Protein AF-A0AAJ2BTF3-F1 (afdb_monomer)

Secondary structure (DSSP, 8-state):
-PPPPHHHHHHHHHHHHHHHHHHHHTTGGG-HHHHHHHHHHHHHHHTTSS-HHHHHHHHHHHHHHHHHHHHHHHHHHHTT---HHHHHHHHHHHHHHHHHHHHHHHHHHHHHHHHHHHHHHT--

Structure (mmCIF, N/CA/C/O backbone):
data_AF-A0AAJ2BTF3-F1
#
_entry.id   AF-A0AAJ2BTF3-F1
#
loop_
_atom_site.group_PDB
_atom_site.id
_atom_site.type_symbol
_atom_site.label_atom_id
_atom_site.label_alt_id
_atom_site.label_comp_id
_atom_site.label_asym_id
_atom_site.label_entity_id
_atom_site.label_seq_id
_atom_site.pdbx_PDB_ins_code
_atom_site.Cartn_x
_atom_site.Cartn_y
_atom_site.Cartn_z
_atom_site.occupancy
_atom_site.B_iso_or_equiv
_atom_site.auth_seq_id
_atom_site.auth_comp_id
_atom_site.auth_asym_id
_atom_site.auth_atom_id
_atom_site.pdbx_PDB_model_num
ATOM 1 N N . MET A 1 1 ? 2.284 14.226 -32.252 1.00 40.78 1 MET A N 1
ATOM 2 C CA . MET A 1 1 ? 2.764 13.501 -31.057 1.00 40.78 1 MET A CA 1
ATOM 3 C C . MET A 1 1 ? 4.120 12.913 -31.398 1.00 40.78 1 MET A C 1
ATOM 5 O O . MET A 1 1 ? 4.185 11.993 -32.201 1.00 40.78 1 MET A O 1
ATOM 9 N N . THR A 1 2 ? 5.200 13.520 -30.914 1.00 47.69 2 THR A N 1
ATOM 10 C CA . THR A 1 2 ? 6.572 13.047 -31.140 1.00 47.69 2 THR A CA 1
ATOM 11 C C . THR A 1 2 ? 6.748 11.700 -30.449 1.00 47.69 2 THR A C 1
ATOM 13 O O . THR A 1 2 ? 6.590 11.588 -29.235 1.00 47.69 2 THR A O 1
ATOM 16 N N . ALA A 1 3 ? 6.999 10.659 -31.240 1.00 62.47 3 ALA A N 1
ATOM 17 C CA . ALA A 1 3 ? 7.277 9.330 -30.729 1.00 62.47 3 ALA A CA 1
ATOM 18 C C . ALA A 1 3 ? 8.565 9.383 -29.898 1.00 62.47 3 ALA A C 1
ATOM 20 O O . ALA A 1 3 ? 9.624 9.705 -30.430 1.00 62.47 3 ALA A O 1
ATOM 21 N N . ILE A 1 4 ? 8.461 9.089 -28.598 1.00 69.19 4 ILE A N 1
ATOM 22 C CA . ILE A 1 4 ? 9.620 8.876 -27.723 1.00 69.19 4 ILE A CA 1
ATOM 23 C C . ILE A 1 4 ? 10.573 7.892 -28.409 1.00 69.19 4 ILE A C 1
ATOM 25 O O . ILE A 1 4 ? 10.157 6.800 -28.819 1.00 69.19 4 ILE A O 1
ATOM 29 N N . THR A 1 5 ? 11.845 8.268 -28.518 1.00 78.06 5 THR A N 1
ATOM 30 C CA . THR A 1 5 ? 12.876 7.401 -29.094 1.00 78.06 5 THR A CA 1
ATOM 31 C C . THR A 1 5 ? 13.137 6.194 -28.186 1.00 78.06 5 THR A C 1
ATOM 33 O O . THR A 1 5 ? 12.882 6.224 -26.978 1.00 78.06 5 THR A O 1
ATOM 36 N N . ALA A 1 6 ? 13.654 5.094 -28.742 1.00 76.38 6 ALA A N 1
ATOM 37 C CA . ALA A 1 6 ? 13.928 3.878 -27.965 1.00 76.38 6 ALA A CA 1
ATOM 38 C C . ALA A 1 6 ? 14.912 4.114 -26.796 1.00 76.38 6 ALA A C 1
ATOM 40 O O . ALA A 1 6 ? 14.804 3.462 -25.753 1.00 76.38 6 ALA A O 1
ATOM 41 N N . ASP A 1 7 ? 15.840 5.064 -26.944 1.00 79.62 7 ASP A N 1
ATOM 42 C CA . ASP A 1 7 ? 16.804 5.435 -25.903 1.00 79.62 7 ASP A CA 1
ATOM 43 C C . ASP A 1 7 ? 16.188 6.302 -24.806 1.00 79.62 7 ASP A C 1
ATOM 45 O O . ASP A 1 7 ? 16.431 6.058 -23.622 1.00 79.62 7 ASP A O 1
ATOM 49 N N . GLU A 1 8 ? 15.336 7.263 -25.164 1.00 82.31 8 GLU A N 1
ATOM 50 C CA . GLU A 1 8 ? 14.563 8.033 -24.184 1.00 82.31 8 GLU A CA 1
ATOM 51 C C . GLU A 1 8 ? 13.626 7.127 -23.389 1.00 82.31 8 GLU A C 1
ATOM 53 O O . GLU A 1 8 ? 13.543 7.257 -22.169 1.00 82.31 8 GLU A O 1
ATOM 58 N N . ARG A 1 9 ? 12.990 6.147 -24.044 1.00 79.62 9 ARG A N 1
ATOM 59 C CA . ARG A 1 9 ? 12.151 5.154 -23.365 1.00 79.62 9 ARG A CA 1
ATOM 60 C C . ARG A 1 9 ? 12.949 4.340 -22.358 1.00 79.62 9 ARG A C 1
ATOM 62 O O . ARG A 1 9 ? 12.499 4.174 -21.229 1.00 79.62 9 ARG A O 1
ATOM 69 N N . ARG A 1 10 ? 14.131 3.847 -22.741 1.00 79.12 10 ARG A N 1
ATOM 70 C CA . ARG A 1 10 ? 15.007 3.089 -21.834 1.00 79.12 10 ARG A CA 1
ATOM 71 C C . ARG 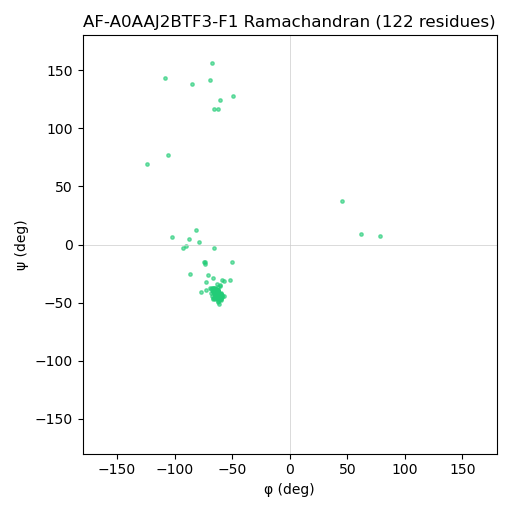A 1 10 ? 15.456 3.929 -20.642 1.00 79.12 10 ARG A C 1
ATOM 73 O O . ARG A 1 10 ? 15.378 3.446 -19.515 1.00 79.12 10 ARG A O 1
ATOM 80 N N . LYS A 1 11 ? 15.867 5.182 -20.869 1.00 83.81 11 LYS A N 1
ATOM 81 C CA . LYS A 1 11 ? 16.232 6.116 -19.791 1.00 83.81 11 LYS A CA 1
ATOM 82 C C . LYS A 1 11 ? 15.057 6.367 -18.847 1.00 83.81 11 LYS A C 1
ATOM 84 O O . LYS A 1 11 ? 15.221 6.271 -17.636 1.00 83.81 11 LYS A O 1
ATOM 89 N N . ARG A 1 12 ? 13.865 6.615 -19.396 1.00 84.25 12 ARG A N 1
ATOM 90 C CA . ARG A 1 12 ? 12.642 6.839 -18.618 1.00 84.25 12 ARG A CA 1
ATOM 91 C C . ARG A 1 12 ? 12.254 5.605 -17.801 1.00 84.25 12 ARG A C 1
ATOM 93 O O . ARG A 1 12 ? 11.972 5.725 -16.618 1.00 84.25 12 ARG A O 1
ATOM 100 N N . LEU A 1 13 ? 12.320 4.415 -18.398 1.00 82.75 13 LEU A N 1
ATOM 101 C CA . LEU A 1 13 ? 12.036 3.149 -17.720 1.00 82.75 13 LEU A CA 1
ATOM 102 C C . LEU A 1 13 ? 12.997 2.904 -16.546 1.00 82.75 13 LEU A C 1
ATOM 104 O O . LEU A 1 13 ? 12.567 2.480 -15.476 1.00 82.75 13 LEU A O 1
ATOM 108 N N . ALA A 1 1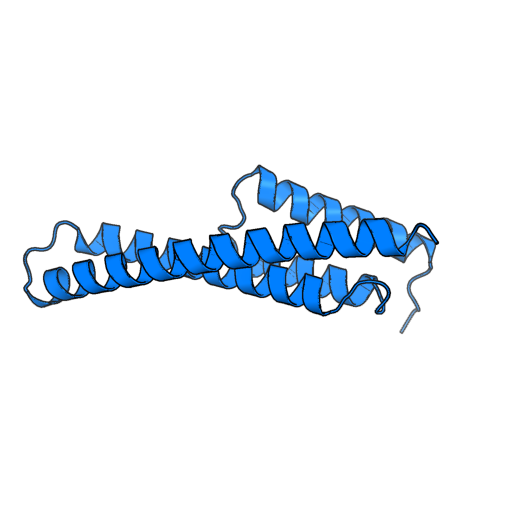4 ? 14.293 3.171 -16.737 1.00 82.94 14 ALA A N 1
ATOM 109 C CA . ALA A 1 14 ? 15.294 3.050 -15.680 1.00 82.94 14 ALA A CA 1
ATOM 110 C C . AL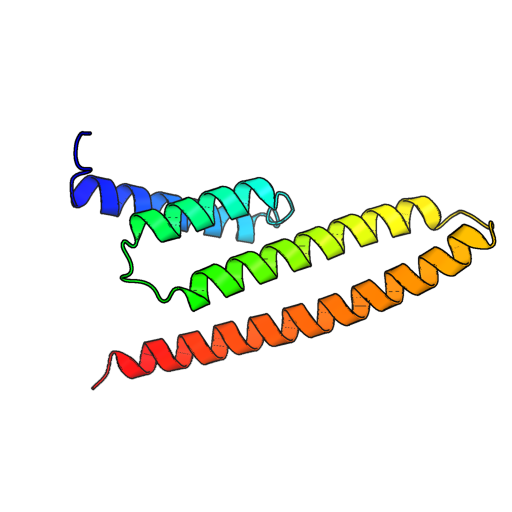A A 1 14 ? 15.031 4.036 -14.532 1.00 82.94 14 ALA A C 1
ATOM 112 O O . ALA A 1 14 ? 15.092 3.637 -13.370 1.00 82.94 14 ALA A O 1
ATOM 113 N N . GLN A 1 15 ? 14.664 5.280 -14.858 1.00 85.06 15 GLN A N 1
ATOM 114 C CA . GLN A 1 15 ? 14.306 6.290 -13.864 1.00 85.06 15 GLN A CA 1
ATOM 115 C C . GLN A 1 15 ? 13.086 5.861 -13.042 1.00 85.06 15 GLN A C 1
ATOM 117 O O . GLN A 1 15 ? 13.172 5.790 -11.822 1.00 85.06 15 GLN A O 1
ATOM 122 N N . VAL A 1 16 ? 11.994 5.460 -13.699 1.00 85.25 16 VAL A N 1
ATOM 123 C CA . VAL A 1 16 ? 10.761 5.028 -13.019 1.00 85.25 16 VAL A CA 1
ATOM 124 C C . VAL A 1 16 ? 11.014 3.818 -12.113 1.00 85.25 16 VAL A C 1
ATOM 126 O O . VAL A 1 16 ? 10.541 3.776 -10.980 1.00 85.25 16 VAL A O 1
ATOM 129 N N . ARG A 1 17 ? 11.813 2.840 -12.560 1.00 80.12 17 ARG A N 1
ATOM 130 C CA . ARG A 1 17 ? 12.218 1.699 -11.716 1.00 80.12 17 ARG A CA 1
ATOM 131 C C . ARG A 1 17 ? 13.033 2.132 -10.495 1.00 80.12 17 ARG A C 1
ATOM 133 O O . ARG A 1 17 ? 12.841 1.571 -9.412 1.00 80.12 17 ARG A O 1
ATOM 140 N N . SER A 1 18 ? 13.928 3.105 -10.660 1.00 83.06 18 SER A N 1
ATOM 141 C CA . SER A 1 18 ? 14.706 3.674 -9.556 1.00 83.06 18 SER A CA 1
ATOM 142 C C . SER A 1 18 ? 13.805 4.403 -8.565 1.00 83.06 18 SER A C 1
ATOM 144 O O . SER A 1 18 ? 13.938 4.192 -7.364 1.00 83.06 18 SER A O 1
ATOM 146 N N . ASP A 1 19 ? 12.849 5.194 -9.051 1.00 82.19 19 ASP A N 1
ATOM 147 C CA . ASP A 1 19 ? 11.932 5.969 -8.213 1.00 82.19 19 ASP A CA 1
ATOM 148 C C . ASP A 1 19 ? 11.006 5.051 -7.405 1.00 82.19 19 ASP A C 1
ATOM 150 O O . ASP A 1 19 ? 10.802 5.267 -6.211 1.00 82.19 19 ASP A O 1
ATOM 154 N N . ILE A 1 20 ? 10.517 3.966 -8.018 1.00 77.38 20 ILE A N 1
ATOM 155 C CA . ILE A 1 20 ? 9.755 2.916 -7.324 1.00 77.38 20 ILE A CA 1
ATOM 156 C C . ILE A 1 20 ? 10.619 2.248 -6.247 1.00 77.38 20 ILE A C 1
ATOM 158 O O . ILE A 1 20 ? 10.172 2.079 -5.114 1.00 77.38 20 ILE A O 1
ATOM 162 N N . SER A 1 21 ? 11.871 1.905 -6.565 1.00 74.06 21 SER A N 1
ATOM 163 C CA . SER A 1 21 ? 12.794 1.292 -5.599 1.00 74.06 21 SER A CA 1
ATOM 164 C C . SER A 1 21 ? 13.113 2.232 -4.434 1.00 74.06 21 SER A C 1
ATOM 166 O O . SER A 1 21 ? 13.123 1.795 -3.286 1.00 74.06 21 SER A O 1
ATOM 168 N N . ALA A 1 22 ? 13.297 3.526 -4.702 1.00 79.56 22 ALA A N 1
ATOM 169 C CA . ALA A 1 22 ? 13.514 4.549 -3.685 1.00 79.56 22 ALA A CA 1
ATOM 170 C C . ALA A 1 22 ? 12.273 4.757 -2.799 1.00 79.56 22 ALA A C 1
ATOM 172 O O . ALA A 1 22 ? 12.402 4.889 -1.582 1.00 79.56 22 ALA A O 1
ATOM 173 N N . LEU A 1 23 ? 11.067 4.731 -3.375 1.00 73.56 23 LEU A N 1
ATOM 174 C CA . LEU A 1 23 ? 9.806 4.775 -2.624 1.00 73.56 23 LEU A CA 1
ATOM 175 C C . LEU A 1 23 ? 9.644 3.572 -1.695 1.00 73.56 23 LEU A C 1
ATOM 177 O O . LEU A 1 23 ? 9.239 3.745 -0.546 1.00 73.56 23 LEU A O 1
ATOM 181 N N . MET A 1 24 ? 9.988 2.371 -2.167 1.00 67.62 24 MET A N 1
ATOM 182 C CA . MET A 1 24 ? 9.984 1.163 -1.339 1.00 67.62 24 MET A CA 1
ATOM 183 C C . MET A 1 24 ? 11.035 1.241 -0.225 1.00 67.62 24 MET A C 1
ATOM 185 O O . MET A 1 24 ? 10.716 0.967 0.929 1.00 67.62 24 MET A O 1
ATOM 189 N N . ALA A 1 25 ? 12.262 1.662 -0.548 1.00 68.19 25 ALA A N 1
ATOM 190 C CA . ALA A 1 25 ? 13.373 1.747 0.401 1.00 68.19 25 ALA A CA 1
ATOM 191 C C . ALA A 1 25 ? 13.140 2.784 1.510 1.00 68.19 25 ALA A C 1
ATOM 193 O O . ALA A 1 25 ? 13.478 2.539 2.663 1.00 68.19 25 ALA A O 1
ATOM 194 N N . ASN A 1 26 ? 12.514 3.917 1.186 1.00 63.62 26 ASN A N 1
ATOM 195 C CA . ASN A 1 26 ? 12.204 4.964 2.161 1.00 63.62 26 ASN A CA 1
ATOM 196 C C . ASN A 1 26 ? 10.969 4.650 3.024 1.00 63.62 26 ASN A C 1
ATOM 198 O O . ASN A 1 26 ? 10.526 5.510 3.782 1.00 63.62 26 ASN A O 1
ATOM 202 N N . GLY A 1 27 ? 10.338 3.478 2.860 1.00 55.78 27 GLY A N 1
ATOM 203 C CA . GLY A 1 27 ? 9.030 3.187 3.462 1.00 55.78 27 GLY A CA 1
ATOM 204 C C . GLY A 1 27 ? 7.917 4.126 2.967 1.00 55.78 27 GLY A C 1
ATOM 205 O O . GLY A 1 27 ? 6.794 4.105 3.468 1.00 55.78 27 GLY A O 1
ATOM 206 N N . ALA A 1 28 ? 8.215 4.940 1.952 1.00 53.03 28 ALA A N 1
ATOM 207 C CA . ALA A 1 28 ? 7.363 5.984 1.403 1.00 53.03 28 ALA A CA 1
ATOM 208 C C . ALA A 1 28 ? 6.309 5.439 0.422 1.00 53.03 28 ALA A C 1
ATOM 210 O O . ALA A 1 28 ? 5.571 6.216 -0.1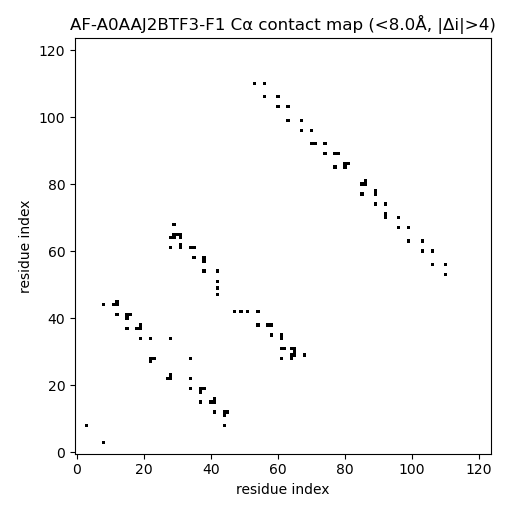85 1.00 53.03 28 ALA A O 1
ATOM 211 N N . LEU A 1 29 ? 6.121 4.113 0.376 1.00 56.19 29 LEU A N 1
ATOM 212 C CA . LEU A 1 29 ? 4.860 3.494 -0.057 1.00 56.19 29 LEU A CA 1
ATOM 213 C C . LEU A 1 29 ? 3.634 4.098 0.659 1.00 56.19 29 LEU A C 1
ATOM 215 O O . LEU A 1 29 ? 2.517 3.942 0.181 1.00 56.19 29 LEU A O 1
ATOM 219 N N . GLY A 1 30 ? 3.832 4.836 1.760 1.00 55.00 30 GLY A N 1
ATOM 220 C CA . GLY A 1 30 ? 2.794 5.659 2.378 1.00 55.00 30 GLY A CA 1
ATOM 221 C C . GLY A 1 30 ? 2.274 6.848 1.571 1.00 55.00 30 GLY A C 1
ATOM 222 O O . GLY A 1 30 ? 1.336 7.501 2.008 1.00 55.00 30 GLY A O 1
ATOM 223 N N . SER A 1 31 ? 2.813 7.129 0.383 1.00 68.00 31 SER A N 1
ATOM 224 C CA . SER A 1 31 ? 2.140 7.965 -0.621 1.00 68.00 31 SER A CA 1
ATOM 225 C C . SER A 1 31 ? 1.602 7.087 -1.759 1.00 68.00 31 SER A C 1
ATOM 227 O O . SER A 1 31 ? 2.213 7.044 -2.833 1.00 68.00 31 SER A O 1
ATOM 229 N N . PRO A 1 32 ? 0.470 6.383 -1.554 1.00 69.56 32 PRO A N 1
ATOM 230 C CA . PRO A 1 32 ? -0.086 5.454 -2.538 1.00 69.56 32 PRO A CA 1
ATOM 231 C C . PRO A 1 32 ? -0.368 6.122 -3.886 1.00 69.56 32 PRO A C 1
ATOM 233 O O . PRO A 1 32 ? -0.172 5.499 -4.921 1.00 69.56 32 PRO A O 1
ATOM 236 N N . GLU A 1 33 ? -0.722 7.409 -3.890 1.00 74.06 33 GLU A N 1
ATOM 237 C CA . GLU A 1 33 ? -0.928 8.209 -5.103 1.00 74.06 33 GLU A CA 1
ATOM 238 C C . GLU A 1 33 ? 0.342 8.331 -5.959 1.00 74.06 33 GLU A C 1
ATOM 240 O O . GLU A 1 33 ? 0.305 8.112 -7.171 1.00 74.06 33 GLU A O 1
ATOM 245 N N . LYS A 1 34 ? 1.491 8.627 -5.333 1.00 77.31 34 LYS A N 1
ATOM 246 C CA . LYS A 1 34 ? 2.780 8.752 -6.036 1.00 77.31 34 LYS A CA 1
ATOM 247 C C . LYS A 1 34 ? 3.234 7.412 -6.598 1.00 77.31 34 LYS A C 1
ATOM 249 O O . LYS A 1 34 ? 3.719 7.342 -7.724 1.00 77.31 34 LYS A O 1
ATOM 254 N N . ALA A 1 35 ? 3.055 6.346 -5.825 1.00 77.69 35 ALA A N 1
ATOM 255 C CA . ALA A 1 35 ? 3.423 5.010 -6.261 1.00 77.69 35 ALA A CA 1
ATOM 256 C C . ALA A 1 35 ? 2.505 4.499 -7.392 1.00 77.69 35 ALA A C 1
ATOM 258 O O . ALA A 1 35 ? 2.998 3.901 -8.348 1.00 77.69 35 ALA A O 1
ATOM 259 N N . LEU A 1 36 ? 1.203 4.809 -7.353 1.00 81.12 36 LEU A N 1
ATOM 260 C CA . LEU A 1 36 ? 0.259 4.526 -8.443 1.00 81.12 36 LEU A CA 1
ATOM 261 C C . LEU A 1 36 ? 0.648 5.238 -9.741 1.00 81.12 36 LEU A C 1
ATOM 263 O O . LEU A 1 36 ? 0.647 4.612 -10.801 1.00 81.12 36 LEU A O 1
ATOM 267 N N . ALA A 1 37 ? 1.009 6.523 -9.663 1.00 83.94 37 ALA A N 1
ATOM 268 C CA . ALA A 1 37 ? 1.448 7.289 -10.827 1.00 83.94 37 ALA A CA 1
ATOM 269 C C . ALA A 1 37 ? 2.676 6.648 -11.497 1.00 83.94 37 ALA A C 1
ATOM 271 O O . ALA A 1 37 ? 2.681 6.453 -12.712 1.00 83.94 37 ALA A O 1
ATOM 272 N N . LEU A 1 38 ? 3.668 6.231 -10.703 1.00 83.25 38 LEU A N 1
ATOM 273 C CA . LEU A 1 38 ? 4.874 5.573 -11.211 1.00 83.25 38 LEU A CA 1
ATOM 274 C C . LEU A 1 38 ? 4.598 4.187 -11.803 1.00 83.25 38 LEU A C 1
ATOM 276 O O . LEU A 1 38 ? 5.194 3.834 -12.816 1.00 83.25 38 LEU A O 1
ATOM 280 N N . ILE A 1 39 ? 3.692 3.398 -11.219 1.00 82.44 39 ILE A N 1
ATOM 281 C CA . ILE A 1 39 ? 3.299 2.094 -11.784 1.00 82.44 39 ILE A CA 1
ATOM 282 C C . ILE A 1 39 ? 2.591 2.271 -13.126 1.00 82.44 39 ILE A C 1
ATOM 284 O O . ILE A 1 39 ? 2.881 1.533 -14.065 1.00 82.44 39 ILE A O 1
ATOM 288 N N . ASN A 1 40 ? 1.692 3.251 -13.236 1.00 84.25 40 ASN A N 1
ATOM 289 C CA . ASN A 1 40 ? 1.010 3.551 -14.494 1.00 84.25 40 ASN A CA 1
ATOM 290 C C . ASN A 1 40 ? 2.006 4.012 -15.568 1.00 84.25 40 ASN A C 1
ATOM 292 O O . ASN A 1 40 ? 1.923 3.568 -16.713 1.00 84.25 40 ASN A O 1
ATOM 296 N N . GLU A 1 41 ? 2.983 4.847 -15.202 1.00 84.69 41 GLU A N 1
ATOM 297 C CA . GLU A 1 41 ? 4.056 5.257 -16.113 1.00 84.69 41 GLU A CA 1
ATOM 298 C C . GLU A 1 41 ? 4.929 4.057 -16.520 1.00 84.69 41 GLU A C 1
ATOM 300 O O . GLU A 1 41 ? 5.249 3.896 -17.698 1.00 84.69 41 GLU A O 1
ATOM 305 N N . LEU A 1 42 ? 5.250 3.153 -15.588 1.00 83.12 42 LEU A N 1
ATOM 306 C CA . LEU A 1 42 ? 6.001 1.928 -15.873 1.00 83.12 42 LEU A CA 1
ATOM 307 C C . LEU A 1 42 ? 5.254 1.004 -16.849 1.00 83.12 42 LEU A C 1
ATOM 309 O O . LEU A 1 42 ? 5.872 0.471 -17.773 1.00 83.12 42 LEU A O 1
ATOM 313 N N . GLU A 1 43 ? 3.943 0.827 -16.672 1.00 82.69 43 GLU A N 1
ATOM 314 C CA . GLU A 1 43 ? 3.093 0.022 -17.558 1.00 82.69 43 GLU A CA 1
ATOM 315 C C . GLU A 1 43 ? 3.077 0.603 -18.978 1.00 82.69 43 GLU A C 1
ATOM 317 O O . GLU A 1 43 ? 3.377 -0.118 -19.937 1.00 82.69 43 GLU A O 1
ATOM 322 N N . GLN A 1 44 ? 2.836 1.915 -19.107 1.00 83.06 44 GLN A N 1
ATOM 323 C CA . GLN A 1 44 ? 2.839 2.628 -20.390 1.00 83.06 44 GLN A CA 1
ATOM 324 C C . GLN A 1 44 ? 4.193 2.538 -21.104 1.00 83.06 44 GLN A C 1
ATOM 326 O O . GLN A 1 44 ? 4.253 2.291 -22.312 1.00 83.06 44 GLN A O 1
ATOM 331 N N . LEU A 1 45 ? 5.293 2.699 -20.363 1.00 80.44 45 LEU A N 1
ATOM 332 C CA . LEU A 1 45 ? 6.647 2.613 -20.910 1.00 80.44 45 LEU A CA 1
ATOM 333 C C . LEU A 1 45 ? 7.043 1.184 -21.290 1.00 80.44 45 LEU A C 1
ATOM 335 O O . LEU A 1 45 ? 7.879 1.012 -22.180 1.00 80.44 45 LEU A O 1
ATOM 339 N N . SER A 1 46 ? 6.452 0.163 -20.662 1.00 72.19 46 SER A N 1
ATOM 340 C CA . SER A 1 46 ? 6.740 -1.236 -20.994 1.00 72.19 46 SER A CA 1
ATOM 341 C C . SER A 1 46 ? 6.102 -1.694 -22.311 1.00 72.19 46 SER A C 1
ATOM 343 O O . SER A 1 46 ? 6.513 -2.723 -22.839 1.00 72.19 46 SER A O 1
ATOM 345 N N . GLN A 1 47 ? 5.131 -0.959 -22.870 1.00 70.38 47 GLN A N 1
ATOM 346 C CA . GLN A 1 47 ? 4.431 -1.313 -24.119 1.00 70.38 47 GLN A CA 1
ATOM 347 C C . GLN A 1 47 ? 3.990 -2.792 -24.205 1.00 70.38 47 GLN A C 1
ATOM 349 O O . GLN A 1 47 ? 4.081 -3.410 -25.261 1.00 70.38 47 GLN A O 1
ATOM 354 N N . GLY A 1 48 ? 3.554 -3.385 -23.088 1.00 64.38 48 GLY A N 1
ATOM 355 C CA . GLY A 1 48 ? 3.089 -4.778 -23.047 1.00 64.38 48 GLY A CA 1
ATOM 356 C C . GLY A 1 48 ? 4.191 -5.845 -23.030 1.00 64.38 48 GLY A C 1
ATOM 357 O O . GLY A 1 48 ? 3.885 -7.030 -23.093 1.00 64.38 48 GLY A O 1
ATOM 358 N N . SER A 1 49 ? 5.466 -5.458 -22.910 1.00 65.81 49 SER A N 1
ATOM 359 C CA . SER A 1 49 ? 6.572 -6.410 -22.701 1.00 65.81 49 SER A CA 1
ATOM 360 C C . SER A 1 49 ? 6.618 -6.993 -21.282 1.00 65.81 49 SER A C 1
ATOM 362 O O . SER A 1 49 ? 7.288 -7.998 -21.051 1.00 65.81 49 SER A O 1
ATOM 364 N N . ALA A 1 50 ? 5.901 -6.384 -20.334 1.00 66.00 50 ALA A N 1
ATOM 365 C CA . ALA A 1 50 ? 5.715 -6.890 -18.980 1.00 66.00 50 ALA A CA 1
ATOM 366 C C . ALA A 1 50 ? 4.277 -7.395 -18.782 1.00 66.00 50 ALA A C 1
ATOM 368 O O . ALA A 1 50 ? 3.330 -6.816 -19.314 1.00 66.00 50 ALA A O 1
ATOM 369 N N . ASP A 1 51 ? 4.126 -8.475 -18.009 1.00 71.38 51 ASP A N 1
ATOM 370 C CA . ASP A 1 51 ? 2.831 -9.109 -17.739 1.00 71.38 51 ASP A CA 1
ATOM 371 C C . ASP A 1 51 ? 1.875 -8.112 -17.043 1.00 71.38 51 ASP A C 1
ATOM 373 O O . ASP A 1 51 ? 2.217 -7.598 -15.973 1.00 71.38 51 ASP A O 1
ATOM 377 N N . PRO A 1 52 ? 0.671 -7.846 -17.584 1.00 71.81 52 PRO A N 1
ATOM 378 C CA . PRO A 1 52 ? -0.337 -6.999 -16.940 1.00 71.81 52 PRO A CA 1
ATOM 379 C C . PRO A 1 52 ? -0.653 -7.410 -15.495 1.00 71.81 52 PRO A C 1
ATOM 381 O O . PRO A 1 52 ? -0.954 -6.564 -14.649 1.00 71.81 52 PRO A O 1
ATOM 384 N N . ARG A 1 53 ? -0.537 -8.707 -15.177 1.00 76.12 53 ARG A N 1
ATOM 385 C CA . ARG A 1 53 ? -0.741 -9.235 -13.821 1.00 76.12 53 ARG A CA 1
ATOM 386 C C . ARG A 1 53 ? 0.277 -8.681 -12.836 1.00 76.12 53 ARG A C 1
ATOM 388 O O . ARG A 1 53 ? -0.077 -8.436 -11.691 1.00 76.12 53 ARG A O 1
ATOM 395 N N . TYR A 1 54 ? 1.509 -8.427 -13.273 1.00 75.38 54 TYR A N 1
ATOM 396 C CA . TYR A 1 54 ? 2.545 -7.840 -12.425 1.00 75.38 54 TYR A CA 1
ATOM 397 C C . TYR A 1 54 ? 2.152 -6.435 -11.954 1.00 75.38 54 TYR A C 1
ATOM 399 O O . TYR A 1 54 ? 2.184 -6.148 -10.757 1.00 75.38 54 TYR A O 1
ATOM 407 N N . PHE A 1 55 ? 1.711 -5.575 -12.877 1.00 77.81 55 PHE A N 1
ATOM 408 C CA . PHE A 1 55 ? 1.258 -4.223 -12.540 1.00 77.81 55 PHE A CA 1
ATOM 409 C C . PHE A 1 55 ? -0.015 -4.242 -11.698 1.00 77.81 55 PHE A C 1
ATOM 411 O O . PHE A 1 55 ? -0.137 -3.456 -10.759 1.00 77.81 55 PHE A O 1
ATOM 418 N N . GLN A 1 56 ? -0.934 -5.170 -11.978 1.00 78.38 56 GLN A N 1
ATOM 419 C CA . GLN A 1 56 ? -2.138 -5.333 -11.171 1.00 78.38 56 GLN A CA 1
ATOM 420 C C . GLN A 1 56 ? -1.812 -5.739 -9.730 1.00 78.38 56 GLN A C 1
ATOM 422 O O . GLN A 1 56 ? -2.372 -5.159 -8.802 1.00 78.38 56 GLN A O 1
ATOM 427 N N . THR A 1 57 ? -0.882 -6.673 -9.515 1.00 76.56 57 THR A N 1
ATOM 428 C CA . THR A 1 57 ? -0.473 -7.054 -8.157 1.00 76.56 57 THR A CA 1
ATOM 429 C C . THR A 1 57 ? 0.208 -5.896 -7.432 1.00 76.56 57 THR A C 1
ATOM 431 O O . THR A 1 57 ? -0.081 -5.667 -6.262 1.00 76.56 57 THR A O 1
ATOM 434 N N . LEU A 1 58 ? 1.039 -5.099 -8.116 1.00 75.62 58 LEU A N 1
ATOM 435 C CA . LEU A 1 58 ? 1.631 -3.900 -7.510 1.00 75.62 58 LEU A CA 1
ATOM 436 C C . LEU A 1 58 ? 0.567 -2.875 -7.086 1.00 75.62 58 LEU A C 1
ATOM 438 O O . LEU A 1 58 ? 0.656 -2.317 -5.993 1.00 75.62 58 LEU A O 1
ATOM 442 N N . ARG A 1 59 ? -0.463 -2.649 -7.914 1.00 82.00 59 ARG A N 1
ATOM 443 C CA . ARG A 1 59 ? -1.598 -1.777 -7.561 1.00 82.00 59 ARG A CA 1
ATOM 444 C C . ARG A 1 59 ? -2.363 -2.310 -6.350 1.00 82.00 59 ARG A C 1
ATOM 446 O O . ARG A 1 59 ? -2.635 -1.543 -5.431 1.00 82.00 59 ARG A O 1
ATOM 453 N N . ASN A 1 60 ? -2.654 -3.611 -6.319 1.00 80.56 60 ASN A N 1
ATOM 454 C CA . ASN A 1 60 ? -3.358 -4.249 -5.203 1.00 80.56 60 ASN A CA 1
ATOM 455 C C . ASN A 1 60 ? -2.559 -4.155 -3.890 1.00 80.56 60 ASN A C 1
ATOM 457 O O . ASN A 1 60 ? -3.127 -3.841 -2.840 1.00 80.56 60 ASN A O 1
ATOM 461 N N . MET A 1 61 ? -1.236 -4.342 -3.951 1.00 75.88 61 MET A N 1
ATOM 462 C CA . MET A 1 61 ? -0.353 -4.180 -2.794 1.00 75.88 61 MET A CA 1
ATOM 463 C C . MET A 1 61 ? -0.334 -2.735 -2.287 1.00 75.88 61 MET A C 1
ATOM 465 O O . MET A 1 61 ? -0.390 -2.511 -1.074 1.00 75.88 61 MET A O 1
ATOM 469 N N . LEU A 1 62 ? -0.294 -1.746 -3.187 1.00 79.06 62 LEU A N 1
ATOM 470 C CA . LEU A 1 62 ? -0.377 -0.331 -2.812 1.00 79.06 62 LEU A CA 1
ATOM 471 C C . LEU A 1 62 ? -1.710 0.023 -2.165 1.00 79.06 62 LEU A C 1
ATOM 473 O O . LEU A 1 62 ? -1.726 0.688 -1.132 1.00 79.06 62 LEU A O 1
ATOM 477 N N . GLU A 1 63 ? -2.817 -0.430 -2.747 1.00 81.81 63 GLU A N 1
ATOM 478 C CA . GLU A 1 63 ? -4.152 -0.190 -2.204 1.00 81.81 63 GLU A CA 1
ATOM 479 C C . GLU A 1 63 ? -4.297 -0.813 -0.810 1.00 81.81 63 GLU A C 1
ATOM 481 O O . GLU A 1 63 ? -4.789 -0.173 0.122 1.00 81.81 63 GLU A O 1
ATOM 486 N N . SER A 1 64 ? -3.808 -2.043 -0.637 1.00 79.69 64 SER A N 1
ATOM 487 C CA . SER A 1 64 ? -3.826 -2.732 0.653 1.00 79.69 64 SER A CA 1
ATOM 488 C C . SER A 1 64 ? -2.956 -2.013 1.689 1.00 79.69 64 SER A C 1
ATOM 490 O O . SER A 1 64 ? -3.383 -1.829 2.828 1.00 79.69 64 SER A O 1
ATOM 492 N N . THR A 1 65 ? -1.779 -1.522 1.291 1.00 77.38 65 THR A N 1
ATOM 493 C CA . THR A 1 65 ? -0.889 -0.731 2.160 1.00 77.38 65 THR A CA 1
ATOM 494 C C . THR A 1 65 ? -1.532 0.598 2.570 1.00 77.38 65 THR A C 1
ATOM 496 O O . THR A 1 65 ? -1.491 0.966 3.744 1.00 77.38 65 THR A O 1
ATOM 499 N N . ALA A 1 66 ? -2.187 1.294 1.635 1.00 80.94 66 ALA A N 1
ATOM 500 C CA . ALA A 1 66 ? -2.918 2.531 1.908 1.00 80.94 66 ALA A CA 1
ATOM 501 C C . ALA A 1 66 ? -4.045 2.314 2.925 1.00 80.94 66 ALA A C 1
ATOM 503 O O . ALA A 1 66 ? -4.179 3.077 3.883 1.00 80.94 66 ALA A O 1
ATOM 504 N N . LYS A 1 67 ? -4.826 1.239 2.752 1.00 83.88 67 LYS A N 1
ATOM 505 C CA . LYS A 1 67 ? -5.889 0.858 3.691 1.00 83.88 67 LYS A CA 1
ATOM 506 C C . LYS A 1 67 ? -5.337 0.563 5.080 1.00 83.88 67 LYS A C 1
ATOM 508 O O . LYS A 1 67 ? -5.895 1.056 6.054 1.00 83.88 67 LYS A O 1
ATOM 513 N N . VAL A 1 68 ? -4.223 -0.165 5.187 1.00 84.19 68 VAL A N 1
ATOM 514 C CA . VAL A 1 68 ? -3.563 -0.434 6.478 1.00 84.19 68 VAL A CA 1
ATOM 515 C C . VAL A 1 68 ? -3.169 0.864 7.183 1.00 84.19 68 VAL A C 1
ATOM 517 O O . VAL A 1 68 ? -3.400 1.002 8.384 1.00 84.19 68 VAL A O 1
ATOM 520 N N . GLN A 1 69 ? -2.612 1.835 6.459 1.00 81.75 69 GLN A N 1
ATOM 521 C CA . GLN A 1 69 ? -2.227 3.124 7.039 1.00 81.75 69 GLN A CA 1
ATOM 522 C C . GLN A 1 69 ? -3.434 3.953 7.478 1.00 81.75 69 GLN A C 1
ATOM 524 O O . GLN A 1 69 ? -3.432 4.476 8.591 1.00 81.75 69 GLN A O 1
ATOM 529 N N . ALA A 1 70 ? -4.479 4.028 6.649 1.00 84.88 70 ALA A N 1
ATOM 530 C CA . ALA A 1 70 ? -5.715 4.729 6.987 1.00 84.88 70 ALA A CA 1
ATOM 531 C C . ALA A 1 70 ? -6.375 4.135 8.241 1.00 84.88 70 ALA A C 1
ATOM 533 O O . ALA A 1 70 ? -6.690 4.867 9.177 1.00 84.88 70 ALA A O 1
ATOM 534 N N . LEU A 1 71 ? -6.489 2.805 8.297 1.00 88.25 71 LEU A N 1
ATOM 535 C CA . LEU A 1 71 ? -7.023 2.070 9.442 1.00 88.25 71 LEU A CA 1
ATOM 536 C C . LEU A 1 71 ? -6.163 2.251 10.696 1.00 88.25 71 LEU A C 1
ATOM 538 O O . LEU A 1 71 ? -6.696 2.442 11.783 1.00 88.25 71 LEU A O 1
ATOM 542 N N . SER A 1 72 ? -4.836 2.252 10.562 1.00 85.50 72 SER A N 1
ATOM 543 C CA . SER A 1 72 ? -3.925 2.486 11.690 1.00 85.50 72 SER A CA 1
ATOM 544 C C . SER A 1 72 ? -4.041 3.913 12.235 1.00 85.50 72 SER A C 1
ATOM 546 O O . SER A 1 72 ? -4.044 4.111 13.450 1.00 85.50 72 SER A O 1
ATOM 548 N N . ALA A 1 73 ? -4.181 4.912 11.359 1.00 86.50 73 ALA A N 1
ATOM 549 C CA . ALA A 1 73 ? -4.405 6.300 11.755 1.00 86.50 73 ALA A CA 1
ATOM 550 C C . ALA A 1 73 ? -5.777 6.488 12.424 1.00 86.50 73 ALA A C 1
ATOM 552 O O . ALA A 1 73 ? -5.890 7.204 13.419 1.00 86.50 73 ALA A O 1
ATOM 553 N N . GLU A 1 74 ? -6.819 5.830 11.911 1.00 89.31 74 GLU A N 1
ATOM 554 C CA . GLU A 1 74 ? -8.148 5.813 12.526 1.00 89.31 74 GLU A CA 1
ATOM 555 C C . GLU A 1 74 ? -8.105 5.146 13.908 1.00 89.31 74 GLU A C 1
ATOM 557 O O . GLU A 1 74 ? -8.584 5.727 14.882 1.00 89.31 74 GLU A O 1
ATOM 562 N N . LEU A 1 75 ? -7.430 3.996 14.026 1.00 89.62 75 LEU A N 1
ATOM 563 C CA . LEU A 1 75 ? -7.230 3.281 15.285 1.00 89.62 75 LEU A CA 1
ATOM 564 C C . LEU A 1 75 ? -6.548 4.161 16.335 1.00 89.62 75 LEU A C 1
ATOM 566 O O . LEU A 1 75 ? -6.989 4.194 17.481 1.00 89.62 75 LEU A O 1
ATOM 570 N N . GLN A 1 76 ? -5.500 4.899 15.952 1.00 88.44 76 GLN A N 1
ATOM 571 C CA . GLN A 1 76 ? -4.809 5.830 16.846 1.00 88.44 76 GLN A CA 1
ATOM 572 C C . GLN A 1 76 ? -5.741 6.943 17.334 1.00 88.44 76 GLN A C 1
ATOM 574 O O . GLN A 1 76 ? -5.748 7.234 18.530 1.00 88.44 76 GLN A O 1
ATOM 579 N N . LYS A 1 77 ? -6.577 7.510 16.453 1.00 90.56 77 LYS A N 1
ATOM 580 C CA . LYS A 1 77 ? -7.541 8.565 16.814 1.00 90.56 77 LYS A CA 1
ATOM 581 C C . LYS A 1 77 ? -8.586 8.085 17.819 1.00 90.56 77 LYS A C 1
ATOM 583 O O . LYS A 1 77 ? -8.897 8.813 18.756 1.00 90.56 77 LYS A O 1
ATOM 588 N N . ILE A 1 78 ? -9.104 6.869 17.646 1.00 90.75 78 ILE A N 1
ATOM 589 C CA . ILE A 1 78 ? -10.165 6.318 18.506 1.00 90.75 78 ILE A CA 1
ATOM 590 C C . ILE A 1 78 ? -9.626 5.50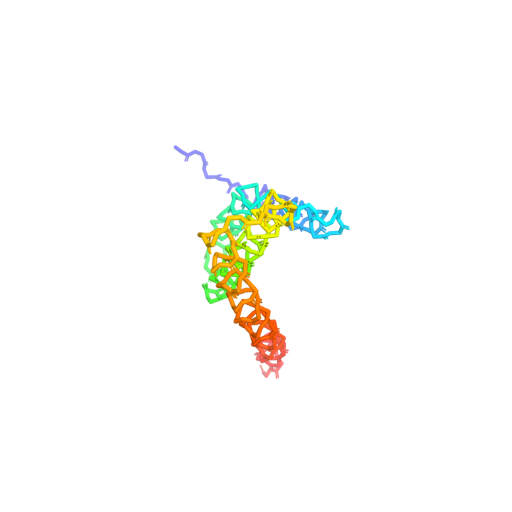0 19.691 1.00 90.75 78 ILE A C 1
ATOM 592 O O . ILE A 1 78 ? -10.404 5.021 20.517 1.00 90.75 78 ILE A O 1
ATOM 596 N N . SER A 1 79 ? -8.306 5.314 19.802 1.00 84.12 79 SER A N 1
ATOM 597 C CA . SER A 1 79 ? -7.670 4.461 20.821 1.00 84.12 79 SER A CA 1
ATOM 598 C C . SER A 1 79 ? -7.947 4.911 22.259 1.00 84.12 79 SER A C 1
ATOM 600 O O . SER A 1 79 ? -8.139 4.068 23.131 1.00 84.12 79 SER A O 1
ATOM 602 N N . GLY A 1 80 ? -8.029 6.223 22.494 1.00 86.06 80 GLY A N 1
ATOM 603 C CA . GLY A 1 80 ? -8.318 6.813 23.805 1.00 86.06 80 GLY A CA 1
ATOM 604 C C . GLY A 1 80 ? -9.803 7.049 24.091 1.00 86.06 80 GLY A C 1
ATOM 605 O O . GLY A 1 80 ? -10.137 7.538 25.167 1.00 86.06 80 GLY A O 1
ATOM 606 N N . SER A 1 81 ? -10.697 6.741 23.146 1.00 87.12 81 SER A N 1
ATOM 607 C CA . SER A 1 81 ? -12.132 6.948 23.334 1.00 87.12 81 SER A CA 1
ATOM 608 C C . SER A 1 81 ? -12.789 5.768 24.054 1.00 87.12 81 SER A C 1
ATOM 610 O O . SER A 1 81 ? -12.509 4.600 23.756 1.00 87.12 81 SER A O 1
ATOM 612 N N . SER A 1 82 ? -13.691 6.089 24.983 1.00 87.31 82 SER A N 1
ATOM 613 C CA . SER A 1 82 ? -14.506 5.130 25.745 1.00 87.31 82 SER A CA 1
ATOM 614 C C . SER A 1 82 ? -15.939 5.029 25.227 1.00 87.31 82 SER A C 1
ATOM 616 O O . SER A 1 82 ? -16.780 4.388 25.859 1.00 87.31 82 SER A O 1
ATOM 618 N N . LYS A 1 83 ? -16.256 5.688 24.107 1.00 92.88 83 LYS A N 1
ATOM 619 C CA . LYS A 1 83 ? -17.597 5.610 23.535 1.00 92.88 83 LYS A CA 1
ATOM 620 C C . LYS A 1 83 ? -17.855 4.204 22.977 1.00 92.88 83 LYS A C 1
ATOM 622 O O . LYS A 1 83 ? -16.959 3.625 22.360 1.00 92.88 83 LYS A O 1
ATOM 627 N N . PRO A 1 84 ? -19.069 3.657 23.136 1.00 86.75 84 PRO A N 1
ATOM 628 C CA . PRO A 1 84 ? -19.398 2.317 22.648 1.00 86.75 84 PRO A CA 1
ATOM 629 C C . PRO A 1 84 ? -19.234 2.184 21.124 1.00 86.75 84 PRO A C 1
ATOM 631 O O . PRO A 1 84 ? -18.770 1.149 20.652 1.00 86.75 84 PRO A O 1
ATOM 634 N N . GLU A 1 85 ? -19.525 3.247 20.368 1.00 89.69 85 GLU A N 1
ATOM 635 C CA . GLU A 1 85 ? -19.277 3.338 18.921 1.00 89.69 85 GLU A CA 1
ATOM 636 C C . GLU A 1 85 ? -17.789 3.183 18.561 1.00 89.69 85 GLU A C 1
ATOM 638 O O . GLU A 1 85 ? -17.442 2.400 17.678 1.00 89.69 85 GLU A O 1
ATOM 643 N N . ASP A 1 86 ? -16.899 3.839 19.308 1.00 90.19 86 ASP A N 1
ATOM 644 C CA . ASP A 1 86 ? -15.452 3.781 19.086 1.00 90.19 86 ASP A CA 1
ATOM 645 C C . ASP A 1 86 ? -14.855 2.431 19.510 1.00 90.19 86 ASP A C 1
ATOM 647 O O . ASP A 1 86 ? -13.914 1.940 18.886 1.00 90.19 86 ASP A O 1
ATOM 651 N N . ILE A 1 87 ? -15.416 1.786 20.540 1.00 89.06 87 ILE A N 1
ATOM 652 C CA . ILE A 1 87 ? -15.026 0.428 20.952 1.00 89.06 87 ILE A CA 1
ATOM 653 C C . ILE A 1 87 ? -15.398 -0.591 19.868 1.00 89.06 87 ILE A C 1
ATOM 655 O O . ILE A 1 87 ? -14.559 -1.417 19.498 1.00 89.06 87 ILE A O 1
ATOM 659 N N . ALA A 1 88 ? -16.623 -0.520 19.335 1.00 91.38 88 ALA A N 1
ATOM 660 C CA . ALA A 1 88 ? -17.060 -1.383 18.239 1.00 91.38 88 ALA A CA 1
ATOM 661 C C . ALA A 1 88 ? -16.199 -1.156 16.988 1.00 91.38 88 ALA A C 1
ATOM 663 O O . ALA A 1 88 ? -15.683 -2.105 16.394 1.00 91.38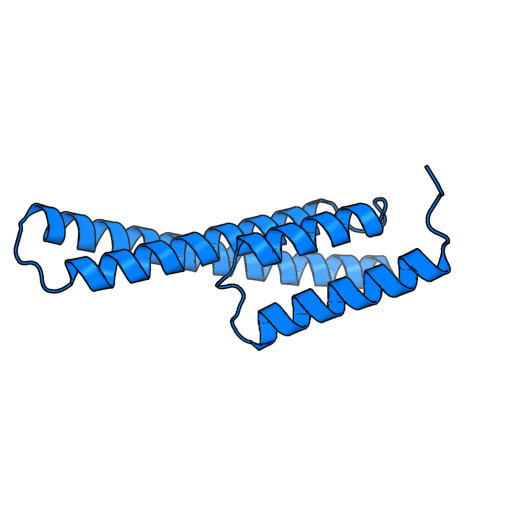 88 ALA A O 1
ATOM 664 N N . ARG A 1 89 ? -15.946 0.114 16.653 1.00 92.00 89 ARG A N 1
ATOM 665 C CA . ARG A 1 89 ? -15.111 0.492 15.514 1.00 92.00 89 ARG A CA 1
ATOM 666 C C . ARG A 1 89 ? -13.672 0.003 15.654 1.00 92.00 89 ARG A C 1
ATOM 668 O O . ARG A 1 89 ? -13.093 -0.479 14.687 1.00 92.00 89 ARG A O 1
ATOM 675 N N . ARG A 1 90 ? -13.096 0.053 16.856 1.00 89.31 90 ARG A N 1
ATOM 676 C CA . ARG A 1 90 ? -11.751 -0.470 17.144 1.00 89.31 90 ARG A CA 1
ATOM 677 C C . ARG A 1 90 ? -11.642 -1.963 16.842 1.00 89.31 90 ARG A C 1
ATOM 679 O O . ARG A 1 90 ? -10.669 -2.382 16.220 1.00 89.31 90 ARG A O 1
ATOM 686 N N . GLN A 1 91 ? -12.622 -2.759 17.270 1.00 89.56 91 GLN A N 1
ATOM 687 C CA . GLN A 1 91 ? -12.643 -4.199 16.990 1.00 89.56 91 GLN A CA 1
ATOM 688 C C . GLN A 1 91 ? -12.756 -4.476 15.488 1.00 89.56 91 GLN A C 1
ATOM 690 O O . GLN A 1 91 ? -12.041 -5.330 14.962 1.00 89.56 91 GLN A O 1
ATOM 695 N N . GLU A 1 92 ? -13.594 -3.712 14.788 1.00 92.62 92 GLU A N 1
ATOM 696 C CA . GLU A 1 92 ? -13.746 -3.826 13.341 1.00 92.62 92 GLU A CA 1
ATOM 697 C C . GLU A 1 92 ? -12.452 -3.469 12.595 1.00 92.62 92 GLU A C 1
ATOM 699 O O . GLU A 1 92 ? -11.999 -4.235 11.745 1.00 92.62 92 GLU A O 1
ATOM 704 N N . ILE A 1 93 ? -11.798 -2.363 12.963 1.00 91.56 93 ILE A N 1
ATOM 705 C CA . ILE A 1 93 ? -10.512 -1.954 12.385 1.00 91.56 93 ILE A CA 1
ATOM 706 C C . ILE A 1 93 ? -9.448 -3.039 12.587 1.00 91.56 93 ILE A C 1
ATOM 708 O O . ILE A 1 93 ? -8.727 -3.371 11.648 1.00 91.56 93 ILE A O 1
ATOM 712 N N . LEU A 1 94 ? -9.357 -3.629 13.783 1.00 89.81 94 LEU A N 1
ATOM 713 C CA . LEU A 1 94 ? -8.404 -4.711 14.058 1.00 89.81 94 LEU A CA 1
ATOM 714 C C . LEU A 1 94 ? -8.669 -5.950 13.189 1.00 89.81 94 LEU A C 1
ATOM 716 O O . LEU A 1 94 ? -7.722 -6.547 12.673 1.00 89.81 94 LEU A O 1
ATOM 720 N N . SER A 1 95 ? -9.938 -6.307 12.978 1.00 92.44 95 SER A N 1
ATOM 721 C CA . SER A 1 95 ? -10.318 -7.406 12.082 1.00 92.44 95 SER A CA 1
ATOM 722 C C . SER A 1 95 ? -9.932 -7.114 10.628 1.00 92.44 95 SER A C 1
ATOM 724 O O . SER A 1 95 ? -9.321 -7.955 9.964 1.00 92.44 95 SER A O 1
ATOM 726 N N . GLN A 1 96 ? -10.201 -5.897 10.145 1.00 89.75 96 GLN A N 1
ATOM 727 C CA . GLN A 1 96 ? -9.825 -5.475 8.794 1.00 89.75 96 GLN A CA 1
ATOM 728 C C . GLN A 1 96 ? -8.302 -5.460 8.599 1.00 89.75 96 GLN A C 1
ATOM 730 O O . GLN A 1 96 ? -7.809 -5.900 7.560 1.00 89.75 96 GLN A O 1
ATOM 735 N N . LEU A 1 97 ? -7.538 -5.019 9.605 1.00 88.25 97 LEU A N 1
ATOM 736 C CA . LEU A 1 97 ? -6.074 -5.053 9.578 1.00 88.25 97 LEU A CA 1
ATOM 737 C C . LEU A 1 97 ? -5.531 -6.488 9.498 1.00 88.25 97 LEU A C 1
ATOM 739 O O . LEU A 1 97 ? -4.608 -6.738 8.721 1.00 88.25 97 LEU A O 1
ATOM 743 N N . GLN A 1 98 ? -6.115 -7.441 10.234 1.00 87.94 98 GLN A N 1
ATOM 744 C CA . GLN A 1 98 ? -5.750 -8.859 10.121 1.00 87.94 98 GLN A CA 1
ATOM 745 C C . GLN A 1 98 ? -6.016 -9.409 8.716 1.00 87.94 98 GLN A C 1
ATOM 747 O O . GLN A 1 98 ? -5.127 -10.015 8.119 1.00 87.94 98 GLN A O 1
ATOM 752 N N . GLN A 1 99 ? -7.202 -9.156 8.157 1.00 88.75 99 GLN A N 1
ATOM 753 C CA . GLN A 1 99 ? -7.554 -9.606 6.806 1.00 88.75 99 GLN A CA 1
ATOM 754 C C . GLN A 1 99 ? -6.623 -9.014 5.740 1.00 88.75 99 GLN A C 1
ATOM 756 O O . GLN A 1 99 ? -6.164 -9.729 4.846 1.00 88.75 99 GLN A O 1
ATOM 761 N N . LEU A 1 100 ? -6.302 -7.720 5.850 1.00 83.88 100 LEU A N 1
ATOM 762 C CA . LEU A 1 100 ? -5.363 -7.051 4.950 1.00 83.88 100 LEU A CA 1
ATOM 763 C C . LEU A 1 100 ? -3.953 -7.625 5.077 1.00 83.88 100 LEU A C 1
ATOM 765 O O . LEU A 1 100 ? -3.306 -7.842 4.058 1.00 83.88 100 LEU A O 1
ATOM 769 N N . SER A 1 101 ? -3.490 -7.929 6.291 1.00 80.06 101 SER A N 1
ATOM 770 C CA . SER A 1 101 ? -2.190 -8.573 6.498 1.00 80.06 101 SER A CA 1
ATOM 771 C C . SER A 1 101 ? -2.121 -9.935 5.802 1.00 80.06 101 SER A C 1
ATOM 773 O O . SER A 1 101 ? -1.185 -10.174 5.041 1.00 80.06 101 SER A O 1
ATOM 775 N N . THR A 1 102 ? -3.135 -10.791 5.973 1.00 83.75 102 THR A N 1
ATOM 776 C CA . THR A 1 102 ? -3.201 -12.094 5.291 1.00 83.75 102 THR A CA 1
ATOM 777 C C . THR A 1 102 ? -3.207 -11.939 3.772 1.00 83.75 102 THR A C 1
ATOM 779 O O . THR A 1 102 ? -2.492 -12.659 3.074 1.00 83.75 102 THR A O 1
ATOM 782 N N . ARG A 1 103 ? -3.971 -10.973 3.252 1.00 81.38 103 ARG A N 1
ATOM 783 C CA . ARG A 1 103 ? -4.048 -10.699 1.816 1.00 81.38 103 ARG A CA 1
ATOM 784 C C . ARG A 1 103 ? -2.719 -10.206 1.248 1.00 81.38 103 ARG A C 1
ATOM 786 O O . ARG A 1 103 ? -2.276 -10.739 0.240 1.00 81.38 103 ARG A O 1
ATOM 793 N N . ILE A 1 104 ? -2.057 -9.255 1.908 1.00 76.38 104 ILE A N 1
ATOM 794 C CA . ILE A 1 104 ? -0.743 -8.743 1.487 1.00 76.38 104 ILE A CA 1
ATOM 795 C C . ILE A 1 104 ? 0.293 -9.871 1.482 1.00 76.38 104 ILE A C 1
ATOM 797 O O . ILE A 1 104 ? 1.072 -9.978 0.538 1.00 76.38 104 ILE A O 1
ATOM 801 N N . SER A 1 105 ? 0.296 -10.739 2.499 1.00 75.69 105 SER A N 1
ATOM 802 C CA . SER A 1 105 ? 1.198 -11.896 2.542 1.00 75.69 105 SER A CA 1
ATOM 803 C C . SER A 1 105 ? 0.934 -12.891 1.408 1.00 75.69 105 SER A C 1
ATOM 805 O O . SER A 1 105 ? 1.890 -13.389 0.813 1.00 75.69 105 SER A O 1
ATOM 807 N N . ALA A 1 106 ? -0.332 -13.153 1.072 1.00 76.94 106 ALA A N 1
ATOM 808 C CA . ALA A 1 106 ? -0.698 -14.010 -0.055 1.00 76.94 106 ALA A CA 1
ATOM 809 C C . ALA A 1 106 ? -0.297 -13.387 -1.404 1.00 76.94 106 ALA A C 1
ATOM 811 O O . ALA A 1 106 ? 0.346 -14.046 -2.217 1.00 76.94 106 ALA A O 1
ATOM 812 N N . GLU A 1 107 ? -0.584 -12.100 -1.611 1.00 71.31 107 GLU A N 1
ATOM 813 C CA . GLU A 1 107 ? -0.201 -11.360 -2.821 1.00 71.31 107 GLU A CA 1
ATOM 814 C C . GLU A 1 107 ? 1.329 -11.282 -2.978 1.00 71.31 107 GLU A C 1
ATOM 816 O O . GLU A 1 107 ? 1.846 -11.419 -4.087 1.00 71.31 107 GLU A O 1
ATOM 821 N N . ALA A 1 108 ? 2.079 -11.141 -1.878 1.00 70.69 108 ALA A N 1
ATOM 822 C CA . ALA A 1 108 ? 3.542 -11.180 -1.886 1.00 70.69 108 ALA A CA 1
ATOM 823 C C . ALA A 1 108 ? 4.086 -12.563 -2.278 1.00 70.69 108 ALA A C 1
ATOM 825 O O . ALA A 1 108 ? 5.042 -12.656 -3.055 1.00 70.69 108 ALA A O 1
ATOM 826 N N . ALA A 1 109 ? 3.476 -13.635 -1.766 1.00 69.06 109 ALA A N 1
ATOM 827 C CA . ALA A 1 109 ? 3.833 -15.006 -2.119 1.00 69.06 109 ALA A CA 1
ATOM 828 C C . ALA A 1 109 ? 3.531 -15.310 -3.597 1.00 69.06 109 ALA A C 1
ATOM 830 O O . ALA A 1 109 ? 4.357 -15.923 -4.279 1.00 69.06 109 ALA A O 1
ATOM 831 N N . ASP A 1 110 ? 2.405 -14.820 -4.119 1.00 67.12 110 ASP A N 1
ATOM 832 C CA . ASP A 1 110 ? 2.044 -14.925 -5.536 1.00 67.12 110 ASP A CA 1
ATOM 833 C C . ASP A 1 110 ? 2.986 -14.127 -6.438 1.00 67.12 110 ASP A C 1
ATOM 835 O O . ASP A 1 110 ? 3.391 -14.609 -7.498 1.00 67.12 110 ASP A O 1
ATOM 839 N N . LEU A 1 111 ? 3.422 -12.941 -6.008 1.00 65.00 111 LEU A N 1
ATOM 840 C CA . LEU A 1 111 ? 4.412 -12.160 -6.746 1.00 65.00 111 LEU A CA 1
ATOM 841 C C . LEU A 1 111 ? 5.763 -12.894 -6.812 1.00 65.00 111 LEU A C 1
ATOM 843 O O . LEU A 1 111 ? 6.393 -12.946 -7.869 1.00 65.00 111 LEU A O 1
ATOM 847 N N . GLN A 1 112 ? 6.198 -13.509 -5.706 1.00 62.34 112 GLN A N 1
ATOM 848 C CA . GLN A 1 112 ? 7.427 -14.307 -5.660 1.00 62.34 112 GLN A CA 1
ATOM 849 C C . GLN A 1 112 ? 7.324 -15.600 -6.481 1.00 62.34 112 GLN A C 1
ATOM 851 O O . GLN A 1 112 ? 8.294 -15.990 -7.138 1.00 62.34 112 GLN A O 1
ATOM 856 N N . SER A 1 113 ? 6.170 -16.271 -6.476 1.00 60.19 113 SER A N 1
ATOM 857 C CA . SER A 1 113 ? 5.952 -17.500 -7.247 1.00 60.19 113 SER A CA 1
ATOM 858 C C . SER A 1 113 ? 5.830 -17.216 -8.752 1.00 60.19 113 SER A C 1
ATOM 860 O O . SER A 1 113 ? 6.429 -17.926 -9.566 1.00 60.19 113 SER A O 1
ATOM 862 N N . GLY A 1 114 ? 5.156 -16.124 -9.125 1.00 52.50 114 GLY A N 1
ATOM 863 C CA . GLY A 1 114 ? 5.058 -15.616 -10.493 1.00 52.50 114 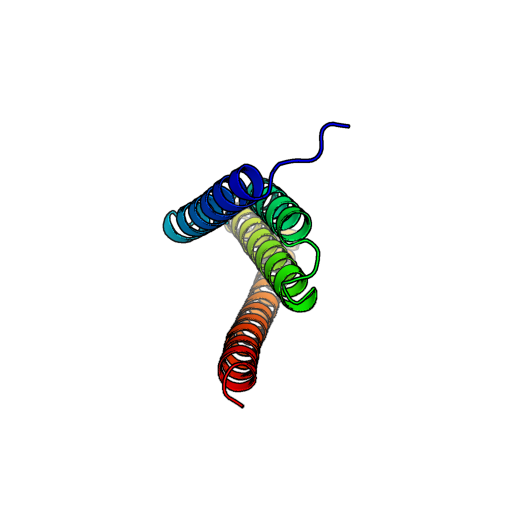GLY A CA 1
ATOM 864 C C . GLY A 1 114 ? 6.406 -15.155 -11.049 1.00 52.50 114 GLY A C 1
ATOM 865 O O . GLY A 1 114 ? 6.771 -15.536 -12.161 1.00 52.50 114 GLY A O 1
ATOM 866 N N . ALA A 1 115 ? 7.205 -14.434 -10.254 1.00 51.03 115 ALA A N 1
ATOM 867 C CA . ALA A 1 115 ? 8.562 -14.031 -10.629 1.00 51.03 115 ALA A CA 1
ATOM 868 C C . ALA A 1 115 ? 9.491 -15.238 -10.860 1.00 51.03 115 ALA A C 1
ATOM 870 O O . ALA A 1 115 ? 10.269 -15.248 -11.814 1.00 51.03 115 ALA A O 1
ATOM 871 N N . ARG A 1 116 ? 9.376 -16.296 -10.041 1.00 49.62 116 ARG A N 1
ATOM 872 C CA . ARG A 1 116 ? 10.118 -17.556 -10.243 1.00 49.62 116 ARG A CA 1
ATOM 873 C C . ARG A 1 116 ? 9.698 -18.283 -11.522 1.00 49.62 116 ARG A C 1
ATOM 875 O O . ARG A 1 116 ? 10.551 -18.840 -12.209 1.00 49.62 116 ARG A O 1
ATOM 882 N N . ARG A 1 117 ? 8.409 -18.261 -11.873 1.00 44.88 117 ARG A N 1
ATOM 883 C CA . ARG A 1 117 ? 7.916 -18.841 -13.134 1.00 44.88 117 ARG A CA 1
ATOM 884 C C . ARG A 1 117 ? 8.398 -18.062 -14.359 1.00 44.88 117 ARG A C 1
ATOM 886 O O . ARG A 1 117 ? 8.845 -18.689 -15.314 1.00 44.88 117 ARG A O 1
ATOM 893 N N . ALA A 1 118 ? 8.397 -16.730 -14.312 1.00 44.66 118 ALA A N 1
ATOM 894 C CA . ALA A 1 118 ? 8.939 -15.895 -15.388 1.00 44.66 118 ALA A CA 1
ATOM 895 C C . ALA A 1 118 ? 10.460 -16.083 -15.575 1.00 44.66 118 ALA A C 1
ATOM 897 O O . ALA A 1 118 ? 10.936 -16.152 -16.705 1.00 44.66 118 ALA A O 1
ATOM 898 N N . ALA A 1 119 ? 11.219 -16.250 -14.485 1.00 44.16 119 ALA A N 1
ATOM 899 C CA . ALA A 1 119 ? 12.660 -16.518 -14.542 1.0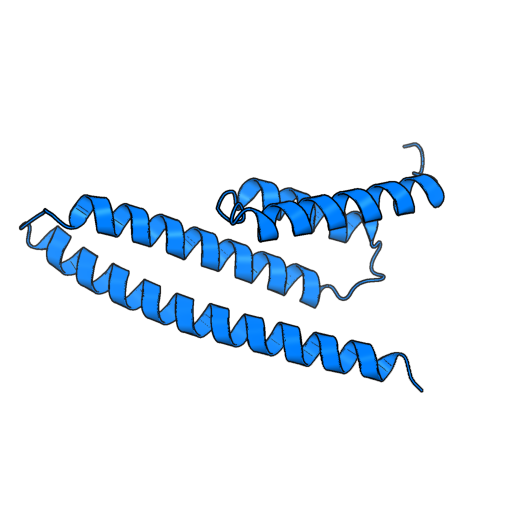0 44.16 119 ALA A CA 1
ATOM 900 C C . ALA A 1 119 ? 13.010 -17.888 -15.159 1.00 44.16 119 ALA A C 1
ATOM 902 O O . ALA A 1 119 ? 14.068 -18.032 -15.770 1.00 44.16 119 ALA A O 1
ATOM 903 N N . ASN A 1 120 ? 12.121 -18.879 -15.033 1.00 41.59 120 ASN A N 1
ATOM 904 C CA . ASN A 1 120 ? 12.299 -20.198 -15.647 1.00 41.59 120 ASN A CA 1
ATOM 905 C C . ASN A 1 120 ? 11.779 -20.271 -17.092 1.00 41.59 120 ASN A C 1
ATOM 907 O O . ASN A 1 120 ? 12.293 -21.068 -17.867 1.00 41.59 120 ASN A O 1
ATOM 911 N N . ALA A 1 121 ? 10.820 -19.429 -17.486 1.00 45.00 121 ALA A N 1
ATOM 912 C CA . ALA A 1 121 ? 10.310 -19.383 -18.861 1.00 45.00 121 ALA A CA 1
ATOM 913 C C . ALA A 1 121 ? 11.283 -18.726 -19.866 1.00 45.00 121 ALA A C 1
ATOM 915 O O . ALA A 1 121 ? 11.137 -18.919 -21.066 1.00 45.00 121 ALA A O 1
ATOM 916 N N . GLY A 1 122 ? 12.288 -17.978 -19.393 1.00 38.50 122 GLY A N 1
ATOM 917 C CA . GLY A 1 122 ? 13.370 -17.422 -20.222 1.00 38.50 122 GLY A CA 1
ATOM 918 C C . GLY A 1 122 ? 14.574 -18.354 -20.421 1.00 38.50 122 GLY A C 1
ATOM 919 O O . GLY A 1 122 ? 15.580 -17.931 -20.986 1.00 38.50 122 GLY A O 1
ATOM 920 N N . LYS A 1 123 ? 14.505 -19.595 -19.921 1.00 42.78 123 LYS A N 1
ATOM 921 C CA . LYS A 1 123 ? 15.516 -20.645 -20.105 1.00 42.78 123 LYS A CA 1
ATOM 922 C C . LYS A 1 123 ? 14.863 -21.885 -20.721 1.00 42.78 123 LYS A C 1
ATOM 924 O O . LYS A 1 123 ? 1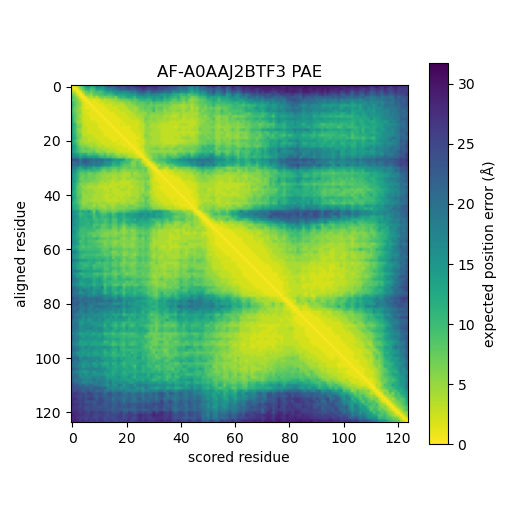4.693 -22.900 -20.049 1.00 42.78 123 LYS A O 1
ATOM 929 N N . SER A 1 124 ? 14.451 -21.808 -21.977 1.00 36.22 124 SER A N 1
ATOM 930 C CA . SER A 1 124 ? 14.188 -22.981 -22.823 1.00 36.22 124 SER A CA 1
ATOM 931 C C . SER A 1 124 ? 14.470 -22.628 -24.268 1.00 36.22 124 SER A C 1
ATOM 933 O O . SER A 1 124 ? 14.105 -21.498 -24.660 1.00 36.22 124 SER A O 1
#

Solvent-accessible surface area (backbone atoms only — not comparable to full-atom values): 6951 Å² total; per-residue (Å²): 133,85,75,78,48,76,63,57,48,51,53,48,48,52,49,42,54,48,53,52,50,50,30,57,73,67,63,45,54,79,41,40,68,62,54,50,53,44,50,53,51,47,53,64,70,42,72,72,78,54,64,69,65,58,58,50,50,54,50,52,49,36,52,48,51,43,50,48,52,53,46,50,54,50,44,61,72,39,65,84,48,84,48,71,69,39,50,54,47,45,56,51,45,54,52,51,47,51,53,46,50,54,49,49,53,50,53,51,50,49,51,55,53,50,51,53,50,57,64,52,67,76,66,121

Foldseek 3Di:
DDPQDPVNLVVQLVVLVVVLVVCVVVVVLLPLVVNLVSLVSNVVSCVCVDDPVLSVLSNVLSVLVNLLVVLVVLLVVLVPPPDPVSVVSNVVSVVSNVVSVVVNVVSVVVSVVVVVVVVVVVPD

pLDDT: mean 75.63, std 13.75, range [36.22, 92.88]

Sequence (124 aa):
MTAITADERRKRLAQVRSDISALMANGALGSPEKALALINELEQLSQGSADPRYFQTLRNMLESTAKVQALSAELQKISGSSKPEDIARRQEILSQLQQLSTRISAEAADLQSGARRAANAGKS

Organism: Acidovorax delafieldii (NCBI:txid47920)

Nearest PDB structures (foldseek):
  8d9p-assembly1_A  TM=5.263E-01  e=2.317E+00  synthetic construct
  5vju-assembly1_A  TM=3.834E-01  e=1.496E+00  synthetic construct
  5i6j-assembly1_A-2  TM=5.107E-01  e=8.154E+00  Homo sapiens

Mean predicted aligned error: 10.7 Å

Radius of gyration: 18.81 Å; Cα contacts (8 Å, |Δi|>4): 59; chains: 1; bounding box: 36×36×57 Å